Protein AF-A0A8H3BUS5-F1 (afdb_monomer_lite)

Secondary structure (DSSP, 8-state):
----SS--SSEEEE-B-TTSS-EEEEE-SSS-EEEEE---S-GGGEEEEEEPTT-TTEEEEEETTSS-EEEE---TTSSSSS--EEEESSPPPEEEEEEETTTEEEEEETT-S-B-EE-STT--BEE-

Sequence (128 aa):
MTFQSKPTTDGLYLIKVLSKDLFIESLSGDKPKLQLAAPSSNDNQKWNLTQVPGKAGVWKMTCVDGSVGITHTVNKKLYWGYGHPHPHSGDSQEWNFIERDQKFSKIKLGDGTDCFDACDPGSSTVRA

Organism: NCBI:txid456999

InterPro domains:
  IPR035992 Ricin B-like lectins [SSF50370] (8-121)

pLDDT: mean 75.77, std 15.57, range [32.81, 94.0]

Structure (mmCIF, N/CA/C/O backbone):
data_AF-A0A8H3BUS5-F1
#
_entry.id   AF-A0A8H3BUS5-F1
#
loop_
_atom_site.group_PDB
_atom_site.id
_atom_site.type_symbol
_atom_site.label_atom_id
_atom_site.label_alt_id
_atom_site.label_comp_id
_atom_site.label_asym_id
_atom_site.label_entity_id
_atom_site.label_seq_id
_atom_site.pdbx_PDB_ins_code
_atom_site.Cartn_x
_atom_site.Cartn_y
_atom_site.Cartn_z
_atom_site.occupancy
_atom_site.B_iso_or_equiv
_atom_site.auth_seq_id
_atom_site.auth_comp_id
_atom_site.auth_asym_id
_atom_site.auth_atom_id
_atom_site.pdbx_PDB_model_num
ATOM 1 N N . MET A 1 1 ? 9.276 -9.888 9.784 1.00 62.44 1 MET A N 1
ATOM 2 C CA . MET A 1 1 ? 7.941 -9.270 9.939 1.00 62.44 1 MET A CA 1
ATOM 3 C C . MET A 1 1 ? 6.904 -10.364 9.776 1.00 62.44 1 MET A C 1
ATOM 5 O O . MET A 1 1 ? 7.055 -11.175 8.870 1.00 62.44 1 MET A O 1
ATOM 9 N N . THR A 1 2 ? 5.910 -10.432 10.658 1.00 82.06 2 THR A N 1
ATOM 10 C CA . THR A 1 2 ? 4.804 -11.392 10.534 1.00 82.06 2 THR A CA 1
ATOM 11 C C . THR A 1 2 ? 3.819 -10.880 9.492 1.00 82.06 2 THR A C 1
ATOM 13 O O . THR A 1 2 ? 3.526 -9.686 9.468 1.00 82.06 2 THR A O 1
ATOM 16 N N . PHE A 1 3 ? 3.329 -11.763 8.624 1.00 84.19 3 PHE A N 1
ATOM 17 C CA . PHE A 1 3 ? 2.302 -11.401 7.654 1.00 84.19 3 PHE A CA 1
ATOM 18 C C . PHE A 1 3 ? 1.031 -10.913 8.365 1.00 84.19 3 PHE A C 1
ATOM 20 O O . PHE A 1 3 ? 0.589 -11.522 9.339 1.00 84.19 3 PHE A O 1
ATOM 27 N N . GLN A 1 4 ? 0.443 -9.837 7.847 1.00 90.12 4 GLN A N 1
ATOM 28 C CA . GLN A 1 4 ? -0.849 -9.316 8.275 1.00 90.12 4 GLN A CA 1
ATOM 29 C C . GLN A 1 4 ? -1.694 -9.028 7.033 1.00 90.12 4 GLN A C 1
ATOM 31 O O . GLN A 1 4 ? -1.212 -8.442 6.064 1.00 90.12 4 GLN A O 1
ATOM 36 N N . SER A 1 5 ? -2.962 -9.433 7.063 1.00 89.38 5 SER A N 1
ATOM 37 C CA . SER A 1 5 ? -3.938 -9.178 5.997 1.00 89.38 5 SER A CA 1
ATOM 38 C C . SER A 1 5 ? -4.299 -7.698 5.874 1.00 89.38 5 SER A C 1
ATOM 40 O O . SER A 1 5 ? -4.630 -7.248 4.778 1.00 89.38 5 SER A O 1
ATOM 42 N N . LYS A 1 6 ? -4.240 -6.945 6.978 1.00 90.19 6 LYS A N 1
ATOM 43 C CA . LYS A 1 6 ? -4.455 -5.496 7.077 1.00 90.19 6 LYS A CA 1
ATOM 44 C C . LYS A 1 6 ? -3.587 -4.910 8.199 1.00 90.19 6 LYS A C 1
ATOM 46 O O . LYS A 1 6 ? -3.277 -5.642 9.138 1.00 90.19 6 LYS A O 1
ATOM 51 N N . PRO A 1 7 ? -3.255 -3.611 8.157 1.00 91.50 7 PRO A N 1
ATOM 52 C CA . PRO A 1 7 ? -2.660 -2.926 9.300 1.00 91.50 7 PRO A CA 1
ATOM 53 C C . PRO A 1 7 ? -3.617 -2.908 10.501 1.00 91.50 7 PRO A C 1
ATOM 55 O O . PRO A 1 7 ? -4.829 -2.720 10.350 1.00 91.50 7 PRO A O 1
ATOM 58 N N . THR A 1 8 ? -3.064 -3.103 11.698 1.00 91.50 8 THR A N 1
ATOM 59 C CA . THR A 1 8 ? -3.810 -3.067 12.972 1.00 91.50 8 THR A CA 1
ATOM 60 C C . THR A 1 8 ? -3.338 -1.973 13.921 1.00 91.50 8 THR A C 1
ATOM 62 O O . THR A 1 8 ? -4.048 -1.645 14.865 1.00 91.50 8 THR A O 1
ATOM 65 N N . THR A 1 9 ? -2.147 -1.423 13.691 1.00 93.06 9 THR A N 1
ATOM 66 C CA . THR A 1 9 ? -1.542 -0.354 14.492 1.00 93.06 9 THR A CA 1
ATOM 67 C C . THR A 1 9 ? -0.727 0.567 13.597 1.00 93.06 9 THR A C 1
ATOM 69 O O . THR A 1 9 ? -0.261 0.145 12.536 1.00 93.06 9 THR A O 1
ATOM 72 N N . ASP A 1 10 ? -0.490 1.794 14.045 1.00 94.00 10 ASP A N 1
ATOM 73 C CA . ASP A 1 10 ? 0.458 2.687 13.381 1.00 94.00 10 ASP A CA 1
ATOM 74 C C . ASP A 1 10 ? 1.855 2.058 13.335 1.00 94.00 10 ASP A C 1
ATOM 76 O O . ASP A 1 10 ? 2.271 1.371 14.276 1.00 94.00 10 ASP A O 1
ATOM 80 N N . GLY A 1 11 ? 2.582 2.276 12.239 1.00 93.06 11 GLY A N 1
ATOM 81 C CA . GLY A 1 11 ? 3.961 1.817 12.135 1.00 93.06 11 GLY A CA 1
ATOM 82 C C . GLY A 1 11 ? 4.461 1.573 10.721 1.00 93.06 11 GLY A C 1
ATOM 83 O O . GLY A 1 11 ? 3.884 2.009 9.728 1.00 93.06 11 GLY A O 1
ATOM 84 N N . LEU A 1 12 ? 5.582 0.859 10.658 1.00 92.50 12 LEU A N 1
ATOM 85 C CA . LEU A 1 12 ? 6.318 0.579 9.435 1.00 92.50 12 LEU A CA 1
ATOM 86 C C . LEU A 1 12 ? 5.888 -0.747 8.805 1.00 92.50 12 LEU A C 1
ATOM 88 O O . LEU A 1 12 ? 5.943 -1.792 9.453 1.00 92.50 12 LEU A O 1
ATOM 92 N N . TYR A 1 13 ? 5.557 -0.713 7.517 1.00 92.38 13 TYR A N 1
ATOM 93 C CA . TYR A 1 13 ? 5.079 -1.866 6.765 1.00 92.38 13 TYR A CA 1
ATOM 94 C C . TYR A 1 13 ? 5.797 -2.022 5.423 1.00 92.38 13 TYR A C 1
ATOM 96 O O . TYR A 1 13 ? 6.219 -1.053 4.794 1.00 92.38 13 TYR A O 1
ATOM 104 N N . LEU A 1 14 ? 5.875 -3.271 4.965 1.00 91.25 14 LEU A N 1
ATOM 105 C CA . LEU A 1 14 ? 6.121 -3.624 3.569 1.00 91.25 14 LEU A CA 1
ATOM 106 C C . LEU A 1 14 ? 4.795 -4.095 2.968 1.00 91.25 14 LEU A C 1
ATOM 108 O O . LEU A 1 14 ? 4.101 -4.912 3.576 1.00 91.25 14 LEU A O 1
ATOM 112 N N . ILE A 1 15 ? 4.444 -3.611 1.777 1.00 89.81 15 ILE A N 1
ATOM 113 C CA . ILE A 1 15 ? 3.150 -3.921 1.153 1.00 89.81 15 ILE A CA 1
ATOM 114 C C . ILE A 1 15 ? 3.367 -4.915 0.026 1.00 89.81 15 ILE A C 1
ATOM 116 O O . ILE A 1 15 ? 3.853 -4.554 -1.043 1.00 89.81 15 ILE A O 1
ATOM 120 N N . LYS A 1 16 ? 3.018 -6.174 0.286 1.00 88.88 16 LYS A N 1
ATOM 121 C CA . LYS A 1 16 ? 3.153 -7.283 -0.660 1.00 88.88 16 LYS A CA 1
ATOM 122 C C .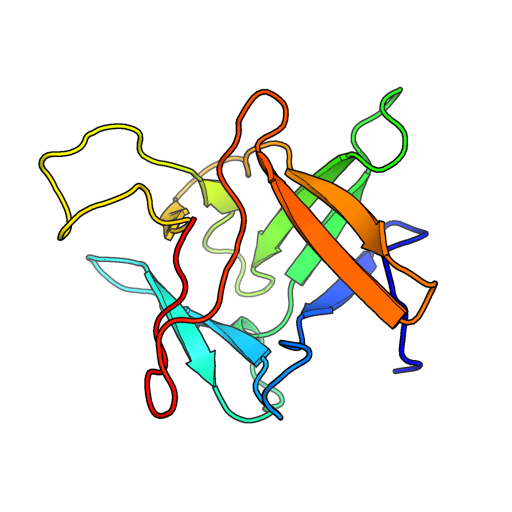 LYS A 1 16 ? 1.888 -7.446 -1.502 1.00 88.88 16 LYS A C 1
ATOM 124 O O . LYS A 1 16 ? 0.779 -7.439 -0.971 1.00 88.88 16 LYS A O 1
ATOM 129 N N . VAL A 1 17 ? 2.054 -7.664 -2.804 1.00 84.75 17 VAL A N 1
ATOM 130 C CA . VAL A 1 17 ? 0.953 -8.044 -3.700 1.00 84.75 17 VAL A CA 1
ATOM 131 C C . VAL A 1 17 ? 0.609 -9.516 -3.477 1.00 84.75 17 VAL A C 1
ATOM 133 O O . VAL A 1 17 ? 1.489 -10.359 -3.488 1.00 84.75 17 VAL A O 1
ATOM 136 N N . LEU A 1 18 ? -0.664 -9.872 -3.296 1.00 82.06 18 LEU A N 1
ATOM 137 C CA . LEU A 1 18 ? -1.032 -11.262 -2.978 1.00 82.06 18 LEU A CA 1
ATOM 138 C C . LEU A 1 18 ? -0.610 -12.266 -4.067 1.00 82.06 18 LEU A C 1
ATOM 140 O O . LEU A 1 18 ? -0.111 -13.345 -3.762 1.00 82.06 18 LEU A O 1
ATOM 144 N N . SER A 1 19 ? -0.837 -11.919 -5.334 1.00 76.69 19 SER A N 1
ATOM 145 C CA . SER A 1 19 ? -0.616 -12.806 -6.482 1.00 76.69 19 SER A CA 1
ATOM 146 C C . SER A 1 19 ? 0.837 -12.861 -6.962 1.00 76.69 19 SER A C 1
ATOM 148 O O . SER A 1 19 ? 1.136 -13.608 -7.893 1.00 76.69 19 SER A O 1
ATOM 150 N N . LYS A 1 20 ? 1.743 -12.068 -6.372 1.00 76.81 20 LYS A N 1
ATOM 151 C CA . LYS A 1 20 ? 3.139 -11.939 -6.812 1.00 76.81 20 LYS A CA 1
ATOM 152 C C . LYS A 1 20 ? 4.059 -11.878 -5.593 1.00 76.81 20 LYS A C 1
ATOM 154 O O . LYS A 1 20 ? 3.718 -11.266 -4.593 1.00 76.81 20 LYS A O 1
ATOM 159 N N . ASP A 1 21 ? 5.266 -12.430 -5.660 1.00 83.88 21 ASP A N 1
ATOM 160 C CA . ASP A 1 21 ? 6.259 -12.216 -4.592 1.00 83.88 21 ASP A CA 1
ATOM 161 C C . ASP A 1 21 ? 6.967 -10.855 -4.738 1.00 83.88 21 ASP A C 1
ATOM 163 O O . ASP A 1 21 ? 8.189 -10.763 -4.788 1.00 83.88 21 ASP A O 1
ATOM 167 N N . LEU A 1 22 ? 6.170 -9.794 -4.898 1.00 86.75 22 LEU A N 1
ATOM 168 C CA . LEU A 1 22 ? 6.617 -8.430 -5.167 1.00 86.75 22 LEU A CA 1
ATOM 169 C C . LEU A 1 22 ? 5.972 -7.447 -4.191 1.00 86.75 22 LEU A C 1
ATOM 171 O O . LEU A 1 22 ? 4.855 -7.657 -3.707 1.00 86.75 22 LEU A O 1
ATOM 175 N N . PHE A 1 23 ? 6.676 -6.348 -3.955 1.00 89.00 23 PHE A N 1
ATOM 176 C CA . PHE A 1 23 ? 6.329 -5.310 -2.998 1.00 89.00 23 PHE A CA 1
ATOM 177 C C . PHE A 1 23 ? 6.146 -3.966 -3.693 1.00 89.00 23 PHE A C 1
ATOM 179 O O . PHE A 1 23 ? 6.782 -3.704 -4.715 1.00 89.00 23 PHE A O 1
ATOM 186 N N . ILE A 1 24 ? 5.281 -3.119 -3.136 1.00 86.56 24 ILE A N 1
ATOM 187 C CA . ILE A 1 24 ? 5.114 -1.743 -3.609 1.00 86.56 24 ILE A CA 1
ATOM 188 C C . ILE A 1 24 ? 6.364 -0.939 -3.252 1.00 86.56 24 ILE A C 1
ATOM 190 O O . ILE A 1 24 ? 6.732 -0.824 -2.082 1.00 86.56 24 ILE A O 1
ATOM 194 N N . GLU A 1 25 ? 6.968 -0.345 -4.272 1.00 85.88 25 GLU A N 1
ATOM 195 C CA . GLU A 1 25 ? 8.142 0.510 -4.189 1.00 85.88 25 GLU A CA 1
ATOM 196 C C . GLU A 1 25 ? 7.826 1.902 -4.741 1.00 85.88 25 GLU A C 1
ATOM 198 O O . GLU A 1 25 ? 7.227 2.047 -5.812 1.00 85.88 25 GLU A O 1
ATOM 203 N N . SER A 1 26 ? 8.251 2.926 -4.007 1.00 82.88 26 SER A N 1
ATOM 204 C CA . SER A 1 26 ? 8.272 4.307 -4.468 1.00 82.88 26 SER A CA 1
ATOM 205 C C . SER A 1 26 ? 9.508 4.556 -5.328 1.00 82.88 26 SER A C 1
ATOM 207 O O . SER A 1 26 ? 10.633 4.206 -4.965 1.00 82.88 26 SER A O 1
ATOM 209 N N . LEU A 1 27 ? 9.312 5.197 -6.475 1.00 78.12 27 LEU A N 1
ATOM 210 C CA . LEU A 1 27 ? 10.395 5.739 -7.281 1.00 78.12 27 LEU A CA 1
ATOM 211 C C . LEU A 1 27 ? 10.337 7.258 -7.236 1.00 78.12 27 LEU A C 1
ATOM 213 O O . LEU A 1 27 ? 9.360 7.864 -7.684 1.00 78.12 27 LEU A O 1
ATOM 217 N N . SER A 1 28 ? 11.403 7.853 -6.713 1.00 71.19 28 SER A N 1
ATOM 218 C CA . SER A 1 28 ? 11.627 9.294 -6.695 1.00 71.19 28 SER A CA 1
ATOM 219 C C . SER A 1 28 ? 12.155 9.801 -8.046 1.00 71.19 28 SER A C 1
ATOM 221 O O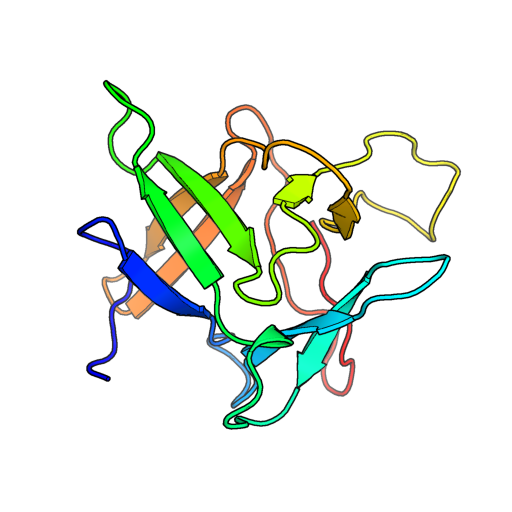 . SER A 1 28 ? 12.643 9.036 -8.881 1.00 71.19 28 SER A O 1
ATOM 223 N N . GLY A 1 29 ? 12.020 11.106 -8.285 1.00 65.88 29 GLY A N 1
ATOM 224 C CA . GLY A 1 29 ? 12.445 11.789 -9.512 1.00 65.88 29 GLY A CA 1
ATOM 225 C C . GLY A 1 29 ? 11.416 12.822 -9.974 1.00 65.88 29 GLY A C 1
ATOM 226 O O . GLY A 1 29 ? 10.404 13.025 -9.310 1.00 65.88 29 GLY A O 1
ATOM 227 N N . ASP A 1 30 ? 11.639 13.43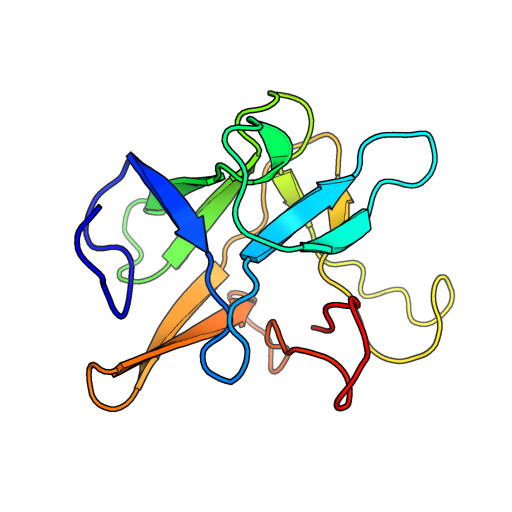7 -11.138 1.00 59.47 30 ASP A N 1
ATOM 228 C CA . ASP A 1 30 ? 10.756 14.486 -11.691 1.00 59.47 30 ASP A CA 1
ATOM 229 C C . ASP A 1 30 ? 9.335 13.990 -12.012 1.00 59.47 30 ASP A C 1
ATOM 231 O O . ASP A 1 30 ? 8.394 14.769 -12.167 1.00 59.47 30 ASP A O 1
ATOM 235 N N . LYS A 1 31 ? 9.179 12.669 -12.145 1.00 64.31 31 LYS A N 1
ATOM 236 C CA . LYS A 1 31 ? 7.913 11.972 -12.391 1.00 64.31 31 LYS A CA 1
ATOM 237 C C . LYS A 1 31 ? 7.800 10.806 -11.410 1.00 64.31 31 LYS A C 1
ATOM 239 O O . LYS A 1 31 ? 8.026 9.660 -11.815 1.00 64.31 31 LYS A O 1
ATOM 244 N N . PRO A 1 32 ? 7.518 11.091 -10.129 1.00 67.19 32 PRO A N 1
ATOM 245 C CA . PRO A 1 32 ? 7.447 10.053 -9.120 1.00 67.19 32 PRO A CA 1
ATOM 246 C C . PRO A 1 32 ? 6.353 9.046 -9.482 1.00 67.19 32 PRO A C 1
ATOM 248 O O . PRO A 1 32 ? 5.285 9.412 -9.982 1.00 67.19 32 PRO A O 1
ATOM 251 N N . LYS A 1 33 ? 6.626 7.761 -9.258 1.00 74.81 33 LYS A N 1
ATOM 252 C CA . LYS A 1 33 ? 5.701 6.667 -9.588 1.00 74.81 33 LYS A CA 1
ATOM 253 C C . LYS A 1 33 ? 5.821 5.518 -8.596 1.00 74.81 33 LYS A C 1
ATOM 255 O O . LYS A 1 33 ? 6.826 5.393 -7.905 1.00 74.81 33 LYS A O 1
ATOM 260 N N . LEU A 1 34 ? 4.800 4.669 -8.564 1.00 79.50 34 LEU A N 1
ATOM 261 C CA . LEU A 1 34 ? 4.849 3.393 -7.860 1.00 79.50 34 LEU A CA 1
ATOM 262 C C . LEU A 1 34 ? 5.210 2.273 -8.831 1.00 79.50 34 LEU A C 1
ATOM 264 O O . LEU A 1 34 ? 4.757 2.265 -9.980 1.00 79.50 34 LEU A O 1
ATOM 268 N N . GLN A 1 35 ? 5.990 1.310 -8.354 1.00 82.06 35 GLN A N 1
ATOM 269 C CA . GLN A 1 35 ? 6.231 0.059 -9.060 1.00 82.06 35 GLN A CA 1
ATOM 270 C C . GLN A 1 35 ? 6.181 -1.144 -8.120 1.00 82.06 35 GLN A C 1
ATOM 272 O O . GLN A 1 35 ? 6.153 -1.004 -6.901 1.00 82.06 35 GLN A O 1
ATOM 277 N N . LEU A 1 36 ? 6.168 -2.335 -8.708 1.00 84.06 36 LEU A N 1
ATOM 278 C CA . LEU A 1 36 ? 6.333 -3.603 -8.017 1.00 84.06 36 LEU A CA 1
ATOM 279 C C . LEU A 1 36 ? 7.775 -4.074 -8.174 1.00 84.06 36 LEU A C 1
ATOM 281 O O . LEU A 1 36 ? 8.253 -4.231 -9.299 1.00 84.06 36 LEU A O 1
ATOM 285 N N . ALA A 1 37 ? 8.441 -4.328 -7.054 1.00 86.50 37 ALA A N 1
ATOM 286 C CA . ALA A 1 37 ? 9.836 -4.744 -7.009 1.00 86.50 37 ALA A CA 1
ATOM 287 C C . ALA A 1 37 ? 10.028 -5.967 -6.102 1.00 86.50 37 ALA A C 1
ATOM 289 O O . ALA A 1 37 ? 9.196 -6.272 -5.245 1.00 86.50 37 ALA A O 1
ATOM 290 N N . ALA A 1 38 ? 11.128 -6.689 -6.315 1.00 90.88 38 ALA A N 1
ATOM 291 C CA . ALA A 1 38 ? 11.557 -7.760 -5.421 1.00 90.88 38 ALA A CA 1
ATOM 292 C C . ALA A 1 38 ? 11.856 -7.195 -4.016 1.00 90.88 38 ALA A C 1
ATOM 294 O O . ALA A 1 38 ? 12.198 -6.012 -3.904 1.00 90.88 38 ALA A O 1
ATOM 295 N N . PRO A 1 39 ? 11.746 -8.006 -2.948 1.00 91.06 39 PRO A N 1
ATOM 296 C CA . PRO A 1 39 ? 12.046 -7.549 -1.595 1.00 91.06 39 PRO A CA 1
ATOM 297 C C . PRO A 1 39 ? 13.465 -6.982 -1.505 1.00 91.06 39 PRO A C 1
ATOM 299 O O . PRO A 1 39 ? 14.432 -7.621 -1.921 1.00 91.06 39 PRO A O 1
ATOM 302 N N . SER A 1 40 ? 13.590 -5.794 -0.924 1.00 88.12 40 SER A N 1
ATOM 303 C CA . SER A 1 40 ? 14.868 -5.140 -0.663 1.00 88.12 40 SER A CA 1
ATOM 304 C C . SER A 1 40 ? 14.888 -4.517 0.734 1.00 88.12 40 SER A C 1
ATOM 306 O O . SER A 1 40 ? 13.860 -4.359 1.392 1.00 88.12 40 SER A O 1
ATOM 308 N N . SER A 1 41 ? 16.080 -4.156 1.207 1.00 87.50 41 SER A N 1
ATOM 309 C CA . SER A 1 41 ? 16.258 -3.408 2.456 1.00 87.50 41 SER A CA 1
ATOM 310 C C . SER A 1 41 ? 16.093 -1.893 2.288 1.00 87.50 41 SER A C 1
ATOM 312 O O . SER A 1 41 ? 16.261 -1.162 3.269 1.00 87.50 41 SER A O 1
ATOM 314 N N . ASN A 1 42 ? 15.795 -1.427 1.072 1.00 87.50 42 ASN A N 1
ATOM 315 C CA . ASN A 1 42 ? 15.751 -0.012 0.728 1.00 87.50 42 ASN A CA 1
ATOM 316 C C . ASN A 1 42 ? 14.543 0.679 1.370 1.00 87.50 42 ASN A C 1
ATOM 318 O O . ASN A 1 42 ? 13.467 0.095 1.519 1.00 87.50 42 ASN A O 1
ATOM 322 N N . ASP A 1 43 ? 14.717 1.944 1.748 1.00 88.94 43 ASP A N 1
ATOM 323 C CA . ASP A 1 43 ? 13.671 2.710 2.435 1.00 88.94 43 ASP A CA 1
ATOM 324 C C . ASP A 1 43 ? 12.482 3.052 1.535 1.00 88.94 43 ASP A C 1
ATOM 326 O O . ASP A 1 43 ? 11.372 3.234 2.027 1.00 88.94 43 ASP A O 1
ATOM 330 N N . ASN A 1 44 ? 12.677 3.035 0.219 1.00 85.31 44 ASN A N 1
ATOM 331 C CA . ASN A 1 44 ? 11.633 3.294 -0.766 1.00 85.31 44 ASN A CA 1
ATOM 332 C C . ASN A 1 44 ? 10.595 2.158 -0.906 1.00 85.31 44 ASN A C 1
ATOM 334 O O . ASN A 1 44 ? 9.592 2.324 -1.598 1.00 85.31 44 ASN A O 1
ATOM 338 N N . GLN A 1 45 ? 10.804 1.011 -0.249 1.00 89.25 45 GLN A N 1
ATOM 339 C CA . GLN A 1 45 ? 9.799 -0.056 -0.103 1.00 89.25 45 GLN A CA 1
ATOM 340 C C . GLN A 1 45 ? 9.084 -0.027 1.251 1.00 89.25 45 GLN A C 1
ATOM 342 O O . GLN A 1 45 ? 8.148 -0.800 1.478 1.00 89.25 45 GLN A O 1
ATOM 347 N N . LYS A 1 46 ? 9.531 0.835 2.169 1.00 91.25 46 LYS A N 1
ATOM 348 C CA . LYS A 1 46 ? 9.022 0.909 3.533 1.00 91.25 46 LYS A CA 1
ATOM 349 C C . LYS A 1 46 ? 7.983 2.021 3.622 1.00 91.25 46 LYS A C 1
ATOM 351 O O . LYS A 1 46 ? 8.249 3.177 3.301 1.00 91.25 46 LYS A O 1
ATOM 356 N N . TRP A 1 47 ? 6.802 1.660 4.103 1.00 90.00 47 TRP A N 1
ATOM 357 C CA . TRP A 1 47 ? 5.646 2.542 4.184 1.00 90.00 47 TRP A CA 1
ATOM 358 C C . TRP A 1 47 ? 5.278 2.772 5.641 1.00 90.00 47 TRP A C 1
ATOM 360 O O . TRP A 1 47 ? 5.039 1.819 6.381 1.00 90.00 47 TRP A O 1
ATOM 370 N N . ASN A 1 48 ? 5.223 4.034 6.053 1.00 91.56 48 ASN A N 1
ATOM 371 C CA . ASN A 1 48 ? 4.642 4.407 7.329 1.00 91.56 48 ASN A CA 1
ATOM 372 C C . ASN A 1 48 ? 3.120 4.485 7.166 1.00 91.56 48 ASN A C 1
ATOM 374 O O . ASN A 1 48 ? 2.622 5.271 6.353 1.00 91.56 48 ASN A O 1
ATOM 378 N N . LEU A 1 49 ? 2.403 3.644 7.907 1.00 92.75 49 LEU A N 1
ATOM 379 C CA . LEU A 1 49 ? 0.948 3.622 7.949 1.00 92.75 49 LEU A CA 1
ATOM 380 C C . LEU A 1 49 ? 0.478 4.258 9.248 1.00 92.75 49 LEU A C 1
ATOM 382 O O . LEU A 1 49 ? 0.866 3.816 10.328 1.00 92.75 49 LEU A O 1
ATOM 386 N N . THR A 1 50 ? -0.377 5.270 9.129 1.00 92.94 50 THR A N 1
ATOM 387 C CA . THR A 1 50 ? -1.007 5.941 10.271 1.00 92.94 50 THR A CA 1
ATOM 388 C C . THR A 1 50 ? -2.519 5.907 10.136 1.00 92.94 50 THR A C 1
ATOM 390 O O . THR A 1 50 ? -3.075 6.247 9.086 1.00 92.94 50 THR A O 1
ATOM 393 N N . GLN A 1 51 ? -3.198 5.452 11.184 1.00 93.81 51 GLN A N 1
ATOM 394 C CA . GLN A 1 51 ? -4.645 5.340 11.199 1.00 93.81 51 GLN A CA 1
ATOM 395 C C . GLN A 1 51 ? -5.270 6.733 11.247 1.00 93.81 51 GLN A C 1
ATOM 397 O O . GLN A 1 51 ? -4.875 7.589 12.039 1.00 93.81 51 GLN A O 1
ATOM 402 N N . VAL A 1 52 ? -6.287 6.966 10.419 1.00 91.31 52 VAL A N 1
ATOM 403 C CA . VAL A 1 52 ? -7.032 8.225 10.453 1.00 91.31 52 VAL A CA 1
ATOM 404 C C . VAL A 1 52 ? -7.883 8.267 11.732 1.00 91.31 52 VAL A C 1
ATOM 406 O O . VAL A 1 52 ? -8.716 7.374 11.938 1.00 91.31 52 VAL A O 1
ATOM 409 N N . PRO A 1 53 ? -7.726 9.290 12.597 1.00 92.69 53 PRO A N 1
ATOM 410 C CA . PRO A 1 53 ? -8.484 9.382 13.840 1.00 92.69 53 PRO A CA 1
ATOM 411 C C . PRO A 1 53 ? -9.997 9.325 13.600 1.00 92.69 53 PRO A C 1
ATOM 413 O O . PRO A 1 53 ? -10.536 10.023 12.743 1.00 92.69 53 PRO A O 1
ATOM 416 N N . GLY A 1 54 ? -10.690 8.473 14.358 1.00 90.88 54 GLY A N 1
ATOM 417 C CA . GLY A 1 54 ? -12.142 8.294 14.249 1.00 90.88 54 GLY A CA 1
ATOM 418 C C . GLY A 1 54 ? -12.620 7.474 13.043 1.00 90.88 54 GLY A C 1
ATOM 419 O O . GLY A 1 54 ? -13.823 7.254 12.922 1.00 90.88 54 GLY A O 1
ATOM 420 N N . LYS A 1 55 ? -11.722 6.978 12.175 1.00 89.50 55 LYS A N 1
ATOM 421 C CA . LYS A 1 55 ? -12.077 6.157 11.005 1.00 89.50 55 LYS A CA 1
ATOM 422 C C . LYS A 1 55 ? -11.390 4.786 11.055 1.00 89.50 55 LYS A C 1
ATOM 424 O O . LYS A 1 55 ? -10.215 4.623 10.728 1.00 89.50 55 LYS A O 1
ATOM 429 N N . ALA A 1 56 ? -12.129 3.763 11.484 1.00 88.44 56 ALA A N 1
ATOM 430 C CA . ALA A 1 56 ? -11.619 2.393 11.547 1.00 88.44 56 ALA A CA 1
ATOM 431 C C . ALA A 1 56 ? -11.310 1.840 10.144 1.00 88.44 56 ALA A C 1
ATOM 433 O O . ALA A 1 56 ? -12.151 1.908 9.253 1.00 88.44 56 ALA A O 1
ATOM 434 N N . GLY A 1 57 ? -10.115 1.268 9.956 1.00 87.31 57 GLY A N 1
ATOM 435 C CA . GLY A 1 57 ? -9.704 0.683 8.672 1.00 87.31 57 GLY A CA 1
ATOM 436 C C . GLY A 1 57 ? -9.271 1.696 7.606 1.00 87.31 57 GLY A C 1
ATOM 437 O O . GLY A 1 57 ? -8.991 1.287 6.479 1.00 87.31 57 GLY A O 1
ATOM 438 N N . VAL A 1 58 ? -9.179 2.982 7.960 1.00 89.94 58 VAL A N 1
ATOM 439 C CA . VAL A 1 58 ? -8.728 4.060 7.072 1.00 89.94 58 VAL A CA 1
ATOM 440 C C . VAL A 1 58 ? -7.339 4.523 7.489 1.00 89.94 58 VAL A C 1
ATOM 442 O O . VAL A 1 58 ? -7.113 4.831 8.660 1.00 89.94 58 VAL A O 1
ATOM 445 N N . TRP A 1 59 ? -6.417 4.575 6.532 1.00 91.19 59 TRP A N 1
ATOM 446 C CA . TRP A 1 59 ? -4.995 4.795 6.781 1.00 91.19 59 TRP A CA 1
ATOM 447 C C . TRP A 1 59 ? -4.406 5.806 5.799 1.00 91.19 59 TRP A C 1
ATOM 449 O O . TR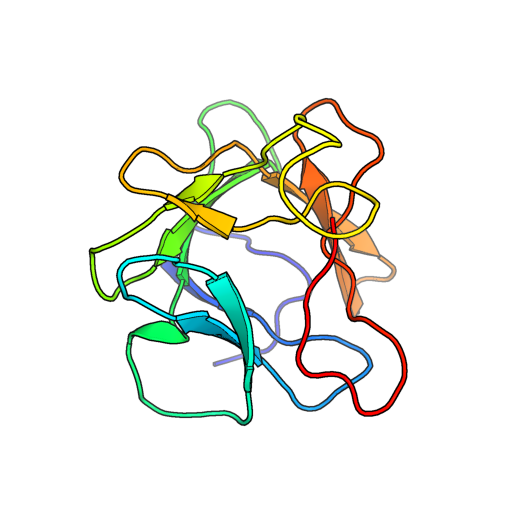P A 1 59 ? -4.772 5.832 4.624 1.00 91.19 59 TRP A O 1
ATOM 459 N N . LYS A 1 60 ? -3.457 6.615 6.268 1.00 89.00 60 LYS A N 1
ATOM 460 C CA . LYS A 1 60 ? -2.546 7.387 5.415 1.00 89.00 60 LYS A CA 1
ATOM 461 C C . LYS A 1 60 ? -1.278 6.570 5.165 1.00 89.00 60 LYS A C 1
ATOM 463 O O . LYS A 1 60 ? -0.838 5.831 6.044 1.00 89.00 60 LYS A O 1
ATOM 468 N N . MET A 1 61 ? -0.710 6.694 3.965 1.00 88.06 61 MET A N 1
ATOM 469 C CA . MET A 1 61 ? 0.445 5.919 3.511 1.00 88.06 61 MET A CA 1
ATOM 470 C C . MET A 1 61 ? 1.560 6.851 3.037 1.00 88.06 61 MET A C 1
ATOM 472 O O . MET A 1 61 ? 1.436 7.489 1.989 1.00 88.06 61 MET A O 1
ATOM 476 N N . THR A 1 62 ? 2.665 6.900 3.777 1.00 88.00 62 THR A N 1
ATOM 477 C CA . THR A 1 62 ? 3.805 7.768 3.444 1.00 88.00 62 THR A CA 1
ATOM 478 C C . THR A 1 62 ? 5.072 6.940 3.289 1.00 88.00 62 THR A C 1
ATOM 480 O O . THR A 1 62 ? 5.342 6.062 4.109 1.00 88.00 62 THR A O 1
ATOM 483 N N . CYS A 1 63 ? 5.849 7.202 2.239 1.00 83.19 63 CYS A N 1
ATOM 484 C CA . CYS A 1 63 ? 7.124 6.524 2.033 1.00 83.19 63 CYS A CA 1
ATOM 485 C C . CYS A 1 63 ? 8.145 6.970 3.092 1.00 83.19 63 CYS A C 1
ATOM 487 O O . CYS A 1 63 ? 8.247 8.159 3.404 1.00 83.19 63 CYS A O 1
ATOM 489 N N . VAL A 1 64 ? 8.907 6.026 3.651 1.00 81.62 64 VAL A N 1
ATOM 490 C CA . VAL A 1 64 ? 9.898 6.317 4.703 1.00 81.62 64 VAL A CA 1
ATOM 491 C C . VAL A 1 64 ? 11.162 6.984 4.182 1.00 81.62 64 VAL A C 1
ATOM 493 O O . VAL A 1 64 ? 11.827 7.673 4.950 1.00 81.62 64 VAL A O 1
ATOM 496 N N . ASP A 1 65 ? 11.435 6.910 2.879 1.00 72.50 65 ASP A N 1
ATOM 497 C CA . ASP A 1 65 ? 12.455 7.758 2.244 1.00 72.50 65 ASP A CA 1
ATOM 498 C C . ASP A 1 65 ? 12.181 9.274 2.398 1.00 72.50 65 ASP A C 1
ATOM 500 O O . ASP A 1 65 ? 13.010 10.101 2.021 1.00 72.50 65 ASP A O 1
ATOM 504 N N . GLY A 1 66 ? 11.029 9.635 2.983 1.00 58.91 66 GLY A N 1
ATOM 505 C CA . GLY A 1 66 ? 10.708 10.965 3.485 1.00 58.91 66 GLY A CA 1
ATOM 506 C C . GLY A 1 66 ? 10.211 11.919 2.411 1.00 58.91 66 GLY A C 1
ATOM 507 O O . GLY A 1 66 ? 9.998 13.095 2.696 1.00 58.91 66 GLY A O 1
ATOM 508 N N . SER A 1 67 ? 10.028 11.436 1.182 1.00 60.84 67 SER A N 1
ATOM 509 C CA . SER A 1 67 ? 9.812 12.317 0.038 1.00 60.84 67 SER A CA 1
ATOM 510 C C . SER A 1 67 ? 8.341 12.501 -0.345 1.00 60.84 67 SER A C 1
ATOM 512 O O . SER A 1 67 ? 7.995 13.540 -0.913 1.00 60.84 67 SER A O 1
ATOM 514 N N . VAL A 1 68 ? 7.464 11.526 -0.057 1.00 69.38 68 VAL A N 1
ATOM 515 C CA . VAL A 1 68 ? 6.160 11.431 -0.738 1.00 69.38 68 VAL A CA 1
ATOM 516 C C . VAL A 1 68 ? 5.072 10.673 0.040 1.00 69.38 68 VAL A C 1
ATOM 518 O O . VAL A 1 68 ? 5.284 9.565 0.540 1.00 69.38 68 VAL A O 1
ATOM 521 N N . GLY A 1 69 ? 3.867 11.248 0.084 1.00 70.06 69 GLY A N 1
ATOM 522 C CA . GLY A 1 69 ? 2.619 10.538 0.383 1.00 70.06 69 GLY A CA 1
ATOM 523 C C . GLY A 1 69 ? 2.012 9.947 -0.892 1.00 70.06 69 GLY A C 1
ATOM 524 O O . GLY A 1 69 ? 2.369 10.356 -1.998 1.00 70.06 69 GLY A O 1
ATOM 525 N N . ILE A 1 70 ? 1.087 8.992 -0.774 1.00 75.94 70 ILE A N 1
ATOM 526 C CA . ILE A 1 70 ? 0.361 8.497 -1.953 1.00 75.94 70 ILE A CA 1
ATOM 527 C C . ILE A 1 70 ? -0.866 9.375 -2.213 1.00 75.94 70 ILE A C 1
ATOM 529 O O . ILE A 1 70 ? -1.754 9.486 -1.364 1.00 75.94 70 ILE A O 1
ATOM 533 N N . THR A 1 71 ? -0.947 9.945 -3.416 1.00 72.06 71 THR A N 1
ATOM 534 C CA . THR A 1 71 ? -2.137 10.647 -3.908 1.00 72.06 71 THR A CA 1
ATOM 535 C C . THR A 1 71 ? -2.781 9.925 -5.092 1.00 72.06 71 THR A C 1
ATOM 537 O O . THR A 1 71 ? -2.217 8.999 -5.681 1.00 72.06 71 THR A O 1
ATOM 540 N N . HIS A 1 72 ? -3.979 10.373 -5.454 1.00 63.56 72 HIS A N 1
ATOM 541 C CA . HIS A 1 72 ? -4.743 9.896 -6.596 1.00 63.56 72 HIS A CA 1
ATOM 542 C C . HIS A 1 72 ? -5.083 11.078 -7.510 1.00 63.56 72 HIS A C 1
ATOM 544 O O . HIS A 1 72 ? -5.656 12.070 -7.064 1.00 63.56 72 HIS A O 1
ATOM 550 N N . THR A 1 73 ? -4.745 10.982 -8.798 1.00 56.72 73 THR A N 1
ATOM 551 C CA . THR A 1 73 ? -5.103 12.009 -9.787 1.00 56.72 73 THR A CA 1
ATOM 552 C C . THR A 1 73 ? -6.281 11.517 -10.622 1.00 56.72 73 THR A C 1
ATOM 554 O O . THR A 1 73 ? -6.133 10.617 -11.442 1.00 56.72 73 THR A O 1
ATOM 557 N N . VAL A 1 74 ? -7.439 12.171 -10.473 1.00 50.12 74 VAL A N 1
ATOM 558 C CA . VAL A 1 74 ? -8.659 11.914 -11.271 1.00 50.12 74 VAL A CA 1
ATOM 559 C C . VAL A 1 74 ? -8.537 12.460 -12.706 1.00 50.12 74 VAL A C 1
ATOM 561 O O . VAL A 1 74 ? -9.367 12.169 -13.568 1.00 50.12 74 VAL A O 1
ATOM 564 N N . ASN A 1 75 ? -7.491 13.243 -13.011 1.00 45.88 75 ASN A N 1
ATOM 565 C CA . ASN A 1 75 ? -7.261 13.764 -14.359 1.00 45.88 75 ASN A CA 1
ATOM 566 C C . ASN A 1 75 ? -6.920 12.630 -15.340 1.00 45.88 75 ASN A C 1
ATOM 568 O O . ASN A 1 75 ? -5.755 12.317 -15.587 1.00 45.88 75 ASN A O 1
ATOM 572 N N . LYS A 1 76 ? -7.970 12.108 -15.988 1.00 43.97 76 LYS A N 1
ATOM 573 C CA . LYS A 1 76 ? -7.996 11.102 -17.070 1.00 43.97 76 LYS A CA 1
ATOM 574 C C . LYS A 1 76 ? -7.068 11.384 -18.268 1.00 43.97 76 LYS A C 1
ATOM 576 O O . LYS A 1 76 ? -7.057 10.609 -19.217 1.00 43.97 76 LYS A O 1
ATOM 581 N N . LYS A 1 77 ? -6.347 12.511 -18.278 1.00 37.31 77 LYS A N 1
ATOM 582 C CA . LYS A 1 77 ? -5.538 12.995 -19.406 1.00 37.31 77 LYS A CA 1
ATOM 583 C C . LYS A 1 77 ? -4.027 12.854 -19.229 1.00 37.31 77 LYS A C 1
ATOM 585 O O . LYS A 1 77 ? -3.325 13.066 -20.209 1.00 37.31 77 LYS A O 1
ATOM 590 N N . LEU A 1 78 ? -3.511 12.534 -18.038 1.00 37.53 78 LEU A N 1
ATOM 591 C CA . LEU A 1 78 ? -2.059 12.606 -17.815 1.00 37.53 78 LEU A CA 1
ATOM 592 C C . LEU A 1 78 ? -1.316 11.271 -17.884 1.00 37.53 78 LEU A C 1
ATOM 594 O O . LEU A 1 78 ? -0.146 11.289 -18.243 1.00 37.53 78 LEU A O 1
ATOM 598 N N . TYR A 1 79 ? -1.966 10.129 -17.654 1.00 37.06 79 TYR A N 1
ATOM 599 C CA . TYR A 1 79 ? -1.349 8.810 -17.827 1.00 37.06 79 TYR A CA 1
ATOM 600 C C . TYR A 1 79 ? -2.394 7.790 -18.294 1.00 37.06 79 TYR A C 1
ATOM 602 O O . TYR A 1 79 ? -3.593 7.980 -18.102 1.00 37.06 79 TYR A O 1
ATOM 610 N N . TRP A 1 80 ? -1.933 6.780 -19.026 1.00 32.81 80 TRP A N 1
ATOM 611 C CA . TRP A 1 80 ? -2.703 5.935 -19.938 1.00 32.81 80 TRP A CA 1
ATOM 612 C C . TRP A 1 80 ? -3.808 5.088 -19.282 1.00 32.81 80 TRP A C 1
ATOM 614 O O . TRP A 1 80 ? -3.641 3.886 -19.104 1.00 32.81 80 TRP A O 1
ATOM 624 N N . GLY A 1 81 ? -4.972 5.705 -19.064 1.00 33.03 81 GLY A N 1
ATOM 625 C CA . GLY A 1 81 ? -6.246 5.021 -18.837 1.00 33.03 81 GLY A CA 1
ATOM 626 C C . GLY A 1 81 ? -6.404 4.450 -17.427 1.00 33.03 81 GLY A C 1
ATOM 627 O O . GLY A 1 81 ? -5.734 3.491 -17.068 1.00 33.03 81 GLY A O 1
ATOM 628 N N . TYR A 1 82 ? -7.392 4.993 -16.705 1.00 42.69 82 TYR A N 1
ATOM 629 C CA . TYR A 1 82 ? -7.753 4.705 -15.306 1.00 42.69 82 TYR A CA 1
ATOM 630 C C . TYR A 1 82 ? -6.758 5.307 -14.299 1.00 42.69 82 TYR A C 1
ATOM 632 O O . TYR A 1 82 ? -5.569 5.414 -14.574 1.00 42.69 82 TYR A O 1
ATOM 640 N N . GLY A 1 83 ? -7.265 5.876 -13.202 1.00 49.62 83 GLY A N 1
ATOM 641 C CA . GLY A 1 83 ? -6.438 6.599 -12.233 1.00 49.62 83 GLY A CA 1
ATOM 642 C C . GLY A 1 83 ? -5.314 5.708 -11.702 1.00 49.62 83 GLY A C 1
ATOM 643 O O . GLY A 1 83 ? -5.459 4.496 -11.620 1.00 49.62 83 GLY A O 1
ATOM 644 N N . HIS A 1 84 ? -4.161 6.285 -11.371 1.00 59.78 84 HIS A N 1
ATOM 645 C CA . HIS A 1 84 ? -3.075 5.537 -10.739 1.00 59.78 84 HIS A CA 1
ATOM 646 C C . HIS A 1 84 ? -2.717 6.198 -9.407 1.00 59.78 84 HIS A C 1
ATOM 648 O O . HIS A 1 84 ? -2.587 7.433 -9.355 1.00 59.78 84 HIS A O 1
ATOM 654 N N . PRO A 1 85 ? -2.524 5.408 -8.335 1.00 67.31 85 PRO A N 1
ATOM 655 C CA . PRO A 1 85 ? -1.914 5.930 -7.135 1.00 67.31 85 PRO A CA 1
ATOM 656 C C . PRO A 1 85 ? -0.475 6.284 -7.505 1.00 67.31 85 PRO A C 1
ATOM 658 O O . PRO A 1 85 ? 0.238 5.492 -8.127 1.00 67.31 85 PRO A O 1
ATOM 661 N N . HIS A 1 86 ? -0.055 7.497 -7.180 1.00 69.25 86 HIS A N 1
ATOM 662 C CA . HIS A 1 86 ? 1.311 7.933 -7.434 1.00 69.25 86 HIS A CA 1
ATOM 663 C C . HIS A 1 86 ? 1.842 8.697 -6.229 1.00 69.25 86 HIS A C 1
ATOM 665 O O . HIS A 1 86 ? 1.062 9.295 -5.476 1.00 69.25 86 HIS A O 1
ATOM 671 N N . PRO A 1 87 ? 3.163 8.665 -6.020 1.00 69.38 87 PRO A N 1
ATOM 672 C CA . PRO A 1 87 ? 3.767 9.438 -4.963 1.00 69.38 87 PRO A CA 1
ATOM 673 C C . PRO A 1 87 ? 3.658 10.935 -5.284 1.00 69.38 87 PRO A C 1
ATOM 675 O O . PRO A 1 87 ? 3.814 11.349 -6.434 1.00 69.38 87 PRO A O 1
ATOM 678 N N . HIS A 1 88 ? 3.374 11.749 -4.274 1.00 70.75 88 HIS A N 1
ATOM 679 C CA . HIS A 1 88 ? 3.238 13.197 -4.387 1.00 70.75 88 HIS A CA 1
ATOM 680 C C . HIS A 1 88 ? 3.859 13.895 -3.180 1.00 70.75 88 HIS A C 1
ATOM 682 O O . HIS A 1 88 ? 3.834 13.382 -2.061 1.00 70.75 88 HIS A O 1
ATOM 688 N N . SER A 1 89 ? 4.405 15.085 -3.421 1.00 65.62 89 SER A N 1
ATOM 689 C CA . SER A 1 89 ? 4.936 15.966 -2.387 1.00 65.62 89 SER A CA 1
ATOM 690 C C . SER A 1 89 ? 3.785 16.549 -1.558 1.00 65.62 89 SER A C 1
ATOM 692 O O . SER A 1 89 ? 3.193 17.557 -1.938 1.00 65.62 89 SER A O 1
ATOM 694 N N . GLY A 1 90 ? 3.441 15.903 -0.448 1.00 67.81 90 GLY A N 1
ATOM 695 C CA . GLY A 1 90 ? 2.374 16.346 0.445 1.00 67.81 90 GLY A CA 1
ATOM 696 C C . GLY A 1 90 ? 1.760 15.204 1.245 1.00 67.81 90 GLY A C 1
ATOM 697 O O . GLY A 1 90 ? 2.251 14.073 1.230 1.00 67.81 90 GLY A O 1
ATOM 698 N N . ASP A 1 91 ? 0.667 15.518 1.936 1.00 72.00 91 ASP A N 1
ATOM 699 C CA . ASP A 1 91 ? -0.103 14.548 2.708 1.00 72.00 91 ASP A CA 1
ATOM 700 C C . ASP A 1 91 ? -0.637 13.420 1.815 1.00 72.00 91 ASP A C 1
ATOM 702 O O . ASP A 1 91 ? -1.198 13.656 0.741 1.00 72.00 91 ASP A O 1
ATOM 706 N N . SER A 1 92 ? -0.511 12.181 2.294 1.00 80.50 92 SER A N 1
ATOM 707 C CA . SER A 1 92 ? -1.201 11.048 1.682 1.00 80.50 92 SER A CA 1
ATOM 708 C C . SER A 1 92 ? -2.710 11.249 1.750 1.00 80.50 92 SER A C 1
ATOM 710 O O . SER A 1 92 ? -3.252 11.679 2.773 1.00 80.50 92 SER A O 1
ATOM 712 N N . GLN A 1 93 ? -3.388 10.814 0.691 1.00 83.25 93 GLN A N 1
ATOM 713 C CA . GLN A 1 93 ? -4.825 10.570 0.723 1.00 83.25 93 GLN A CA 1
ATOM 714 C C . GLN A 1 93 ? -5.174 9.501 1.768 1.00 83.25 93 GLN A C 1
ATOM 716 O O . GLN A 1 93 ? -4.307 8.767 2.260 1.00 83.25 93 GLN A O 1
ATOM 721 N N . GLU A 1 94 ? -6.457 9.438 2.109 1.00 86.88 94 GLU A N 1
ATOM 722 C CA . GLU A 1 94 ? -7.011 8.435 3.011 1.00 86.88 94 GLU A CA 1
ATOM 723 C C . GLU A 1 94 ? -7.383 7.161 2.240 1.00 86.88 94 GLU A C 1
ATOM 725 O O . GLU A 1 94 ? -8.163 7.197 1.283 1.00 86.88 94 GLU A O 1
ATOM 730 N N . TRP A 1 95 ? -6.849 6.025 2.686 1.00 85.31 95 TRP A N 1
ATOM 731 C CA . TRP A 1 95 ? -7.010 4.733 2.029 1.00 85.31 95 TRP A CA 1
ATOM 732 C C . TRP A 1 95 ? -7.731 3.732 2.934 1.00 85.31 95 TRP A C 1
ATOM 734 O O . TRP A 1 95 ? -7.309 3.458 4.056 1.00 85.31 95 TRP A O 1
ATOM 744 N N . ASN A 1 96 ? -8.812 3.147 2.427 1.00 87.50 96 ASN A N 1
ATOM 745 C CA . ASN A 1 96 ? -9.563 2.067 3.056 1.00 87.50 96 ASN A CA 1
ATOM 746 C C . ASN A 1 96 ? -8.860 0.721 2.833 1.00 87.50 96 ASN A C 1
ATOM 748 O O . ASN A 1 96 ? -8.770 0.250 1.698 1.00 87.50 96 ASN A O 1
ATOM 752 N N . PHE A 1 97 ? -8.446 0.055 3.910 1.00 88.19 97 PHE A N 1
ATOM 753 C CA . PHE A 1 97 ? -7.929 -1.316 3.872 1.00 88.19 97 PHE A CA 1
ATOM 754 C C . PHE A 1 97 ? -9.062 -2.300 4.173 1.00 88.19 97 PHE A C 1
ATOM 756 O O . PHE A 1 97 ? -9.428 -2.534 5.326 1.00 88.19 97 PHE A O 1
ATOM 763 N N . ILE A 1 98 ? -9.638 -2.877 3.117 1.00 87.12 98 ILE A N 1
ATOM 764 C CA . ILE A 1 98 ? -10.784 -3.786 3.213 1.00 87.12 98 ILE A CA 1
ATOM 765 C C . ILE A 1 98 ? -10.291 -5.227 3.170 1.00 87.12 98 ILE A C 1
ATOM 767 O O . ILE A 1 98 ? -9.992 -5.761 2.097 1.00 87.12 98 ILE A O 1
ATOM 771 N N . GLU A 1 99 ? -10.249 -5.856 4.338 1.00 89.50 99 GLU A N 1
ATOM 772 C CA . GLU A 1 99 ? -9.834 -7.246 4.506 1.00 89.50 99 GLU A CA 1
ATOM 773 C C . GLU A 1 99 ? -10.754 -8.234 3.777 1.00 89.50 99 GLU A C 1
ATOM 775 O O . GLU A 1 99 ? -11.979 -8.084 3.737 1.00 89.50 99 GLU A O 1
ATOM 780 N N . ARG A 1 100 ? -10.138 -9.267 3.203 1.00 85.81 100 ARG A N 1
ATOM 781 C CA . ARG A 1 100 ? -10.772 -10.378 2.498 1.00 85.81 100 ARG A CA 1
ATOM 782 C C . ARG A 1 100 ? -10.218 -11.691 3.026 1.00 85.81 100 ARG A C 1
ATOM 784 O O . ARG A 1 100 ? -9.007 -11.914 3.009 1.00 85.81 100 ARG A O 1
ATOM 791 N N . ASP A 1 101 ? -11.125 -12.530 3.519 1.00 86.50 101 ASP A N 1
ATOM 792 C CA . ASP A 1 101 ? -10.869 -13.896 3.991 1.00 86.50 101 ASP A CA 1
ATOM 793 C C . ASP A 1 101 ? -9.708 -14.024 4.990 1.00 86.50 101 ASP A C 1
ATOM 795 O O . ASP A 1 101 ? -9.072 -15.072 5.055 1.00 86.50 101 ASP A O 1
ATOM 799 N N . GLN A 1 102 ? -9.383 -12.947 5.720 1.00 84.62 102 GLN A N 1
ATOM 800 C CA . GLN A 1 102 ? -8.204 -12.848 6.599 1.00 84.62 102 GLN A CA 1
ATOM 801 C C . GLN A 1 102 ? -6.864 -13.143 5.893 1.00 84.62 102 GLN A C 1
ATOM 803 O O . GLN A 1 102 ? -5.848 -13.398 6.535 1.00 84.62 102 GLN A O 1
ATOM 808 N N . LYS A 1 103 ? -6.847 -13.097 4.556 1.00 85.44 103 LYS A N 1
ATOM 809 C CA . LYS A 1 103 ? -5.696 -13.457 3.715 1.00 85.44 103 LYS A CA 1
ATOM 810 C C . LYS A 1 103 ? -5.059 -12.267 3.026 1.00 85.44 103 LYS A C 1
ATOM 812 O O . LYS A 1 103 ? -3.890 -12.342 2.682 1.00 85.44 103 LYS A O 1
ATOM 817 N N . PHE A 1 104 ? -5.812 -11.204 2.770 1.00 86.31 104 PHE A N 1
ATOM 818 C CA . PHE A 1 104 ? -5.316 -9.982 2.138 1.00 86.31 104 PHE A CA 1
ATOM 819 C C . PHE A 1 104 ? -6.285 -8.828 2.383 1.00 86.31 104 PHE A C 1
ATOM 821 O O . PHE A 1 104 ? -7.393 -9.040 2.872 1.00 86.31 104 PHE A O 1
ATOM 828 N N . SER A 1 105 ? -5.897 -7.618 1.990 1.00 86.38 105 SER A N 1
ATOM 829 C CA . SER A 1 105 ? -6.808 -6.480 1.891 1.00 86.38 105 SER A CA 1
ATOM 830 C C . SER A 1 105 ? -6.797 -5.905 0.491 1.00 86.38 105 SER A C 1
ATOM 832 O O . SER A 1 105 ? -5.766 -5.891 -0.178 1.00 86.38 105 SER A O 1
ATOM 834 N N . LYS A 1 106 ? -7.946 -5.383 0.067 1.00 84.25 106 LYS A N 1
ATOM 835 C CA . LYS A 1 106 ? -7.991 -4.418 -1.032 1.00 84.25 106 LYS A CA 1
ATOM 836 C C . LYS A 1 106 ? -7.763 -3.025 -0.455 1.00 84.25 106 LYS A C 1
ATOM 838 O O . LYS A 1 106 ? -8.438 -2.666 0.507 1.00 84.25 106 LYS A O 1
ATOM 843 N N . ILE A 1 107 ? -6.852 -2.261 -1.049 1.00 85.25 107 ILE A N 1
ATOM 844 C CA . ILE A 1 107 ? -6.609 -0.861 -0.685 1.00 85.25 107 ILE A CA 1
ATOM 845 C C . ILE A 1 107 ? -7.441 0.001 -1.631 1.00 85.25 107 ILE A C 1
A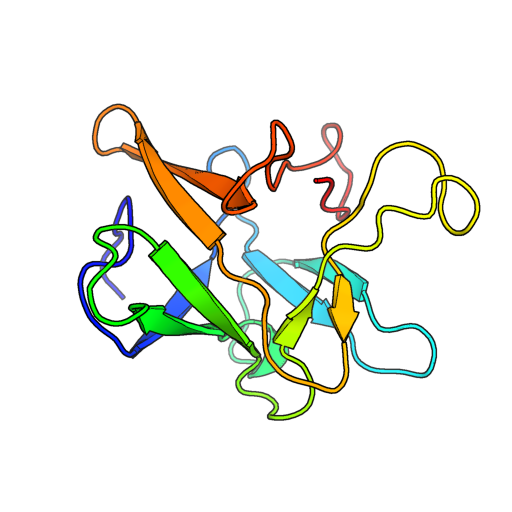TOM 847 O O . ILE A 1 107 ? -7.234 -0.061 -2.841 1.00 85.25 107 ILE A O 1
ATOM 851 N N . LYS A 1 108 ? -8.405 0.752 -1.098 1.00 81.38 108 LYS A N 1
ATOM 852 C CA . LYS A 1 108 ? -9.329 1.594 -1.872 1.00 81.38 108 LYS A CA 1
ATOM 853 C C . LYS A 1 108 ? -9.256 3.051 -1.453 1.00 81.38 108 LYS A C 1
ATOM 855 O O . LYS A 1 108 ? -8.947 3.329 -0.300 1.00 81.38 108 LYS A O 1
ATOM 860 N N . LEU A 1 109 ? -9.607 3.970 -2.347 1.00 74.38 109 LEU A N 1
ATOM 861 C CA . LEU A 1 109 ? -9.808 5.369 -1.964 1.00 74.38 109 LEU A CA 1
ATOM 862 C C . LEU A 1 109 ? -10.983 5.489 -0.968 1.00 74.38 109 LEU A C 1
ATOM 864 O O . LEU A 1 109 ? -11.929 4.697 -1.025 1.00 74.38 109 LEU A O 1
ATOM 868 N N . GLY A 1 110 ? -10.911 6.457 -0.048 1.00 62.34 110 GLY A N 1
ATOM 869 C CA . GLY A 1 110 ? -11.920 6.753 0.983 1.00 62.34 110 GLY A CA 1
ATOM 870 C C . GLY A 1 110 ? -13.385 6.711 0.515 1.00 62.34 110 GLY A C 1
ATOM 871 O O . GLY A 1 110 ? -14.245 6.180 1.217 1.00 62.34 110 GLY A O 1
ATOM 872 N N . ASP A 1 111 ? -13.642 7.234 -0.683 1.00 60.97 111 ASP A N 1
ATOM 873 C CA . ASP A 1 111 ? -14.955 7.524 -1.272 1.00 60.97 111 ASP A CA 1
ATOM 874 C C . ASP A 1 111 ? -15.164 6.908 -2.677 1.00 60.97 111 ASP A C 1
ATOM 876 O O . ASP A 1 111 ? -16.199 7.135 -3.306 1.00 60.97 111 ASP A O 1
ATOM 880 N N . GLY A 1 112 ? -14.204 6.119 -3.176 1.00 57.16 112 GLY A N 1
ATOM 881 C CA . GLY A 1 112 ? -14.143 5.680 -4.576 1.00 57.16 112 GLY A CA 1
ATOM 882 C C . GLY A 1 112 ? -14.365 4.182 -4.829 1.00 57.16 112 GLY A C 1
ATOM 883 O O . GLY A 1 112 ? -14.330 3.337 -3.930 1.00 57.16 112 GLY A O 1
ATOM 884 N N . THR A 1 113 ? -14.560 3.833 -6.105 1.00 56.72 113 THR A N 1
ATOM 885 C CA . THR A 1 113 ? -14.538 2.442 -6.605 1.00 56.72 113 THR A CA 1
ATOM 886 C C . THR A 1 113 ? -13.128 1.903 -6.827 1.00 56.72 113 THR A C 1
ATOM 888 O O . THR A 1 113 ? -12.949 0.683 -6.859 1.00 56.72 113 THR A O 1
ATOM 891 N N . ASP A 1 114 ? -12.166 2.813 -6.944 1.00 57.75 114 ASP A N 1
ATOM 892 C CA . ASP A 1 114 ? -10.804 2.576 -7.410 1.00 57.75 114 ASP A CA 1
ATOM 893 C C . ASP A 1 114 ? -9.969 1.886 -6.312 1.00 57.75 114 ASP A C 1
ATOM 895 O O . ASP A 1 114 ? -10.091 2.182 -5.113 1.00 57.75 114 ASP A O 1
ATOM 899 N N . CYS A 1 115 ? -9.170 0.898 -6.708 1.00 63.41 115 CYS A N 1
ATOM 900 C CA . CYS A 1 115 ? -8.368 0.040 -5.853 1.00 63.41 115 CYS A CA 1
ATOM 901 C C . CYS A 1 115 ? -6.938 -0.123 -6.368 1.00 63.41 115 CYS A C 1
ATOM 903 O O . CYS A 1 115 ? -6.737 -0.391 -7.545 1.00 63.41 115 CYS A O 1
ATOM 905 N N . PHE A 1 116 ? -5.956 -0.111 -5.460 1.00 66.44 116 PHE A N 1
ATOM 906 C CA . PHE A 1 116 ? -4.609 -0.580 -5.791 1.00 66.44 116 PHE A CA 1
ATOM 907 C C . PHE A 1 116 ? -4.685 -2.000 -6.355 1.00 66.44 116 PHE A C 1
ATOM 909 O O . PHE A 1 116 ? -4.990 -2.942 -5.617 1.00 66.44 116 PHE A O 1
ATOM 916 N N . ASP A 1 117 ? -4.384 -2.149 -7.638 1.00 63.75 117 ASP A N 1
ATOM 917 C CA . ASP A 1 117 ? -4.324 -3.436 -8.309 1.00 63.75 117 ASP A CA 1
ATOM 918 C C . ASP A 1 117 ? -3.005 -3.596 -9.063 1.00 63.75 117 ASP A C 1
ATOM 920 O O . ASP A 1 117 ? -2.387 -2.636 -9.535 1.00 63.75 117 ASP A O 1
ATOM 924 N N . ALA 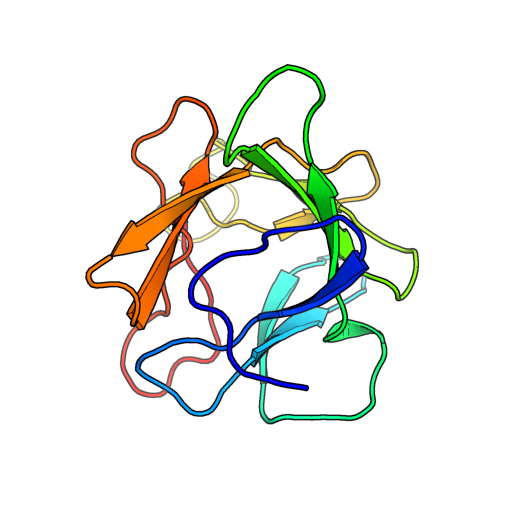A 1 118 ? -2.542 -4.834 -9.155 1.00 60.94 118 ALA A N 1
ATOM 925 C CA . ALA A 1 118 ? -1.380 -5.159 -9.957 1.00 60.94 118 ALA A CA 1
ATOM 926 C C . ALA A 1 118 ? -1.815 -5.306 -11.418 1.00 60.94 118 ALA A C 1
ATOM 928 O O . ALA A 1 118 ? -2.762 -6.029 -11.720 1.00 60.94 118 ALA A O 1
ATOM 929 N N . CYS A 1 119 ? -1.091 -4.670 -12.340 1.00 61.91 119 CYS A N 1
ATOM 930 C CA . CYS A 1 119 ? -1.270 -4.924 -13.769 1.00 61.91 119 CYS A CA 1
ATOM 931 C C . CYS A 1 119 ? -0.998 -6.400 -14.127 1.00 61.91 119 CYS A C 1
ATOM 933 O O . CYS A 1 119 ? -0.422 -7.155 -13.328 1.00 61.91 119 CYS A O 1
ATOM 935 N N . ASP A 1 120 ? -1.350 -6.754 -15.369 1.00 60.62 120 ASP A N 1
ATOM 936 C CA . ASP A 1 120 ? -1.196 -8.067 -16.009 1.00 60.62 120 ASP A CA 1
ATOM 937 C C . ASP A 1 120 ? 0.084 -8.841 -15.612 1.00 60.62 120 ASP A C 1
ATOM 939 O O . ASP A 1 120 ? 1.112 -8.248 -15.243 1.00 60.62 120 ASP A O 1
ATOM 943 N N . PRO A 1 121 ? 0.065 -10.186 -15.690 1.00 55.34 121 PRO A N 1
ATOM 944 C CA . PRO A 1 121 ? 1.245 -11.013 -15.441 1.00 55.34 121 PRO A CA 1
ATOM 945 C C . PRO A 1 121 ? 2.487 -10.488 -16.187 1.00 55.34 121 PRO A C 1
ATOM 947 O O . PRO A 1 121 ? 2.438 -10.229 -17.384 1.00 55.34 121 PRO A O 1
ATOM 950 N N . GLY A 1 122 ? 3.598 -10.294 -15.466 1.00 56.84 122 GLY A N 1
ATOM 951 C CA . GLY A 1 122 ? 4.844 -9.728 -16.010 1.00 56.84 122 GLY A CA 1
ATOM 952 C C . GLY A 1 122 ? 4.985 -8.200 -15.922 1.00 56.84 122 GLY A C 1
ATOM 953 O O . GLY A 1 122 ? 6.086 -7.688 -16.104 1.00 56.84 122 GLY A O 1
ATOM 954 N N . SER A 1 123 ? 3.926 -7.460 -15.580 1.00 61.06 123 SER A N 1
ATOM 955 C CA . SER A 1 123 ? 4.018 -6.013 -15.350 1.00 61.06 123 SER A CA 1
ATOM 956 C C . SER A 1 123 ? 4.473 -5.679 -13.925 1.00 61.06 123 SER A C 1
ATOM 958 O O . SER A 1 123 ? 3.970 -6.251 -12.950 1.00 61.06 123 SER A O 1
ATOM 960 N N . SER A 1 124 ? 5.379 -4.702 -13.812 1.00 61.22 124 SER A N 1
ATOM 961 C CA . SER A 1 124 ? 5.786 -4.060 -12.556 1.00 61.22 124 SER A CA 1
ATOM 962 C C . SER A 1 124 ? 4.931 -2.834 -12.204 1.00 61.22 124 SER A C 1
ATOM 964 O O . SER A 1 124 ? 5.281 -2.069 -11.314 1.00 61.22 124 SER A O 1
ATOM 966 N N . THR A 1 125 ? 3.825 -2.594 -12.912 1.00 63.78 125 THR A N 1
ATOM 967 C CA . THR A 1 125 ? 2.985 -1.402 -12.723 1.00 63.78 125 THR A CA 1
ATOM 968 C C . THR A 1 125 ? 1.842 -1.654 -11.734 1.00 63.78 125 THR A C 1
ATOM 970 O O . THR A 1 125 ? 1.280 -2.751 -11.682 1.00 63.78 125 THR A O 1
ATOM 973 N N . VAL A 1 126 ? 1.484 -0.610 -10.983 1.00 57.50 126 VAL A N 1
ATOM 974 C CA . VAL A 1 126 ? 0.337 -0.556 -10.063 1.00 57.50 126 VAL A CA 1
ATOM 975 C C . VAL A 1 126 ? -0.762 0.331 -10.674 1.00 57.50 126 VAL A C 1
ATOM 977 O O . VAL A 1 126 ? -0.454 1.416 -11.173 1.00 57.50 126 VAL A O 1
ATOM 980 N N . ARG A 1 127 ? -2.029 -0.105 -10.661 1.00 60.12 127 ARG A N 1
ATOM 981 C CA . ARG A 1 127 ? -3.225 0.683 -11.047 1.00 60.12 127 ARG A CA 1
ATOM 982 C C . ARG A 1 127 ? -4.066 1.044 -9.824 1.00 60.12 127 ARG A C 1
ATOM 984 O O . ARG A 1 127 ? -3.929 0.367 -8.812 1.00 60.12 127 ARG A O 1
ATOM 991 N N . ALA A 1 128 ? -4.866 2.110 -9.909 1.00 53.09 128 ALA A N 1
ATOM 992 C CA . ALA A 1 128 ? -6.006 2.349 -9.017 1.00 53.09 128 ALA A CA 1
ATOM 993 C C . ALA A 1 128 ? -7.293 2.001 -9.779 1.00 53.09 128 ALA A C 1
ATOM 995 O O . ALA A 1 128 ? -7.285 2.062 -11.029 1.00 53.09 128 ALA A O 1
#

Foldseek 3Di:
DDDFQADDAWDKDWAQDLVDQWTWFWDDDPFIFIWTDHDDPDQRRIWTWDADPPDPQKTWTAGRVRAFTWDWDPPCPPDPGAIATGTDRDTHAIWGFDGDPRRHTWTHGPPDPWTFDDDDPPGGHTGD

Radius of gyration: 13.66 Å; chains: 1; bounding box: 31×30×34 Å